Protein AF-A0A401RHU4-F1 (afdb_monomer_lite)

Sequence (133 aa):
PQFTHSVYKQLISQLQTSIQEEVSQISEDGLFERALPKLDQLERESEARTDPAWRPTGSPAVDLRTHLVPYLLQQRDYLRLKLKRAKEENAALAQSVLEGRSRVESLVRVRDEQCQRWQQCTELCRQFQLDEH

Organism: Chiloscyllium punctatum (NCBI:txid137246)

Radius of gyration: 46.66 Å; chains: 1; bounding box: 100×32×134 Å

InterPro domains:
  IPR007128 Nuclear MIS12/MIND complex subunit PMF1/Nnf1 [PF03980] (6-101)
  IPR007128 Nuclear MIS12/MIND complex subunit PMF1/Nnf1 [PTHR15459] (1-127)

Secondary structure (DSSP, 8-state):
-HHHHHHHHHHHHHHHHHHHHHHHHHHHHTTHHHHHHHHHHHHHHHTT--SPPP---S-HHHHHHHHHHHHHHHHHHHHHHHHHHHHHHHHHHHHHHHHHHHHHHHHHHHHHHHHHHHHHHHHHHHHHHHHT-

pLDDT: mean 92.26, std 8.68, range [47.28, 98.69]

Structure (mmCIF, N/CA/C/O backbone):
data_AF-A0A401RHU4-F1
#
_entry.id   AF-A0A401RHU4-F1
#
loop_
_atom_site.group_PDB
_atom_site.id
_atom_site.type_symbol
_atom_site.label_atom_id
_atom_site.label_alt_id
_atom_site.label_comp_id
_atom_site.label_asym_id
_atom_site.label_entity_id
_atom_site.label_seq_id
_atom_site.pdbx_PDB_ins_code
_atom_site.Cartn_x
_atom_site.Cartn_y
_atom_site.Cartn_z
_atom_site.occupancy
_atom_site.B_iso_or_equiv
_atom_site.auth_seq_id
_atom_site.auth_comp_id
_atom_site.auth_asym_id
_atom_site.auth_atom_id
_atom_site.pdbx_PDB_model_num
ATOM 1 N N . PRO A 1 1 ? 43.359 12.876 -59.901 1.00 65.12 1 PRO A N 1
ATOM 2 C CA . PRO A 1 1 ? 43.220 11.910 -58.778 1.00 65.12 1 PRO A CA 1
ATOM 3 C C . PRO A 1 1 ? 43.309 12.502 -57.350 1.00 65.12 1 PRO A C 1
ATOM 5 O O . PRO A 1 1 ? 42.995 11.789 -56.408 1.00 65.12 1 PRO A O 1
ATOM 8 N N . GLN A 1 2 ? 43.700 13.773 -57.156 1.00 75.94 2 GLN A N 1
ATOM 9 C CA . GLN A 1 2 ? 43.710 14.413 -55.823 1.00 75.94 2 GLN A CA 1
ATOM 10 C C . GLN A 1 2 ? 42.333 14.962 -55.410 1.00 75.94 2 GLN A C 1
ATOM 12 O O . GLN A 1 2 ? 41.910 14.777 -54.274 1.00 75.94 2 GLN A O 1
ATOM 17 N N . PHE A 1 3 ? 41.598 15.549 -56.359 1.00 84.19 3 PHE A N 1
ATOM 18 C CA . PHE A 1 3 ? 40.250 16.087 -56.139 1.00 84.19 3 PHE A CA 1
ATOM 19 C C . PHE A 1 3 ? 39.231 15.015 -55.712 1.00 84.19 3 PHE A C 1
ATOM 21 O O . PHE A 1 3 ? 38.460 15.203 -54.780 1.00 84.19 3 PHE A O 1
ATOM 28 N N . THR A 1 4 ? 39.263 13.834 -56.333 1.00 87.69 4 THR A N 1
ATOM 29 C CA . THR A 1 4 ? 38.395 12.708 -55.945 1.00 87.69 4 THR A CA 1
ATOM 30 C C . THR A 1 4 ? 38.678 12.226 -54.523 1.00 87.69 4 THR A C 1
ATOM 32 O O . THR A 1 4 ? 37.765 11.833 -53.804 1.00 87.69 4 THR A O 1
ATOM 35 N N . HIS A 1 5 ? 39.937 12.297 -54.085 1.00 88.88 5 HIS A N 1
ATOM 3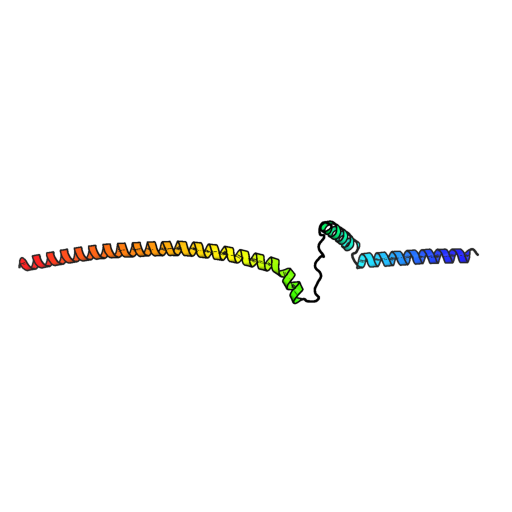6 C CA . HIS A 1 5 ? 40.326 11.921 -52.732 1.00 88.88 5 HIS A CA 1
ATOM 37 C C . HIS A 1 5 ? 39.899 12.965 -51.688 1.00 88.88 5 HIS A C 1
ATOM 39 O O . HIS A 1 5 ? 39.487 12.588 -50.592 1.00 88.88 5 HIS A O 1
ATOM 45 N N . SER A 1 6 ? 39.940 14.263 -52.015 1.00 90.62 6 SER A N 1
ATOM 46 C CA . SER A 1 6 ? 39.424 15.312 -51.124 1.00 90.62 6 SER A CA 1
ATOM 47 C C . SER A 1 6 ? 37.903 15.246 -50.982 1.00 90.62 6 SER A C 1
ATOM 49 O O . SER A 1 6 ? 37.403 15.347 -49.867 1.00 90.62 6 SER A O 1
ATOM 51 N N . VAL A 1 7 ? 37.178 14.989 -52.077 1.00 91.69 7 VAL A N 1
ATOM 52 C CA . VAL A 1 7 ? 35.716 14.802 -52.055 1.00 91.69 7 VAL A CA 1
ATOM 53 C C . VAL A 1 7 ? 35.328 13.583 -51.215 1.00 91.69 7 VAL A C 1
ATOM 55 O O . VAL A 1 7 ? 34.430 13.677 -50.386 1.00 91.69 7 VAL A O 1
ATOM 58 N N . TYR A 1 8 ? 36.035 12.458 -51.362 1.00 94.06 8 TYR A N 1
ATOM 59 C CA . TYR A 1 8 ? 35.801 11.268 -50.538 1.00 94.06 8 TYR A CA 1
ATOM 60 C C . TYR A 1 8 ? 36.028 11.538 -49.045 1.00 94.06 8 TYR A C 1
ATOM 62 O O . TYR A 1 8 ? 35.197 11.172 -48.217 1.00 94.06 8 TYR A O 1
ATOM 70 N N . LYS A 1 9 ? 37.127 12.217 -48.692 1.00 94.38 9 LYS A N 1
ATOM 71 C CA . LYS A 1 9 ? 37.403 12.597 -47.298 1.00 94.38 9 LYS A CA 1
ATOM 72 C C . LYS A 1 9 ? 36.314 13.497 -46.726 1.00 94.38 9 LYS A C 1
ATOM 74 O O . LYS A 1 9 ? 35.883 13.262 -45.604 1.00 94.38 9 LYS A O 1
ATOM 79 N N . GLN A 1 10 ? 35.858 14.476 -47.505 1.00 94.44 10 GLN A N 1
ATOM 80 C CA . GLN A 1 10 ? 34.787 15.380 -47.099 1.00 94.44 10 GLN A CA 1
ATOM 81 C C . GLN A 1 10 ? 33.462 14.637 -46.908 1.00 94.44 10 GLN A C 1
ATOM 83 O O . GLN A 1 10 ? 32.772 14.877 -45.923 1.00 94.44 10 GLN A O 1
ATOM 88 N N . LEU A 1 11 ? 33.123 13.708 -47.805 1.00 95.31 11 LEU A N 1
ATOM 89 C CA . LEU A 1 11 ? 31.930 12.878 -47.664 1.00 95.31 11 LEU A CA 1
ATOM 90 C C . LEU A 1 11 ? 31.976 12.061 -46.369 1.00 95.31 11 LEU A C 1
ATOM 92 O O . LEU A 1 11 ? 31.015 12.076 -45.609 1.00 95.31 11 LEU A O 1
ATOM 96 N N . ILE A 1 12 ? 33.097 11.388 -46.093 1.00 96.69 12 ILE A N 1
ATOM 97 C CA . ILE A 1 12 ? 33.237 10.584 -44.875 1.00 96.69 12 ILE A CA 1
ATOM 98 C C . ILE A 1 12 ? 33.157 11.448 -43.621 1.00 96.69 12 ILE A C 1
ATOM 100 O O . ILE A 1 12 ? 32.419 11.089 -42.709 1.00 96.69 12 ILE A O 1
ATOM 104 N N . SER A 1 13 ? 33.857 12.585 -43.575 1.00 96.00 13 SER A N 1
ATOM 105 C CA . SER A 1 13 ? 33.808 13.450 -42.395 1.00 96.00 13 SER A CA 1
ATOM 106 C C . SER A 1 13 ? 32.401 13.988 -42.151 1.00 96.00 13 SER A C 1
ATOM 108 O O . SER A 1 13 ? 31.933 13.966 -41.024 1.00 96.00 13 SER A O 1
ATOM 110 N N . GLN A 1 14 ? 31.707 14.424 -43.207 1.00 96.00 14 GLN A N 1
ATOM 111 C CA . GLN A 1 14 ? 30.354 14.968 -43.080 1.00 96.00 14 GLN A CA 1
ATOM 112 C C . GLN A 1 14 ? 29.351 13.893 -42.657 1.00 96.00 14 GLN A C 1
ATOM 114 O O . GLN A 1 14 ? 28.540 14.141 -41.775 1.00 96.00 14 GLN A O 1
ATOM 119 N N . LEU A 1 15 ? 29.438 12.681 -43.216 1.00 97.06 15 LEU A N 1
ATOM 120 C CA . LEU A 1 15 ? 28.588 11.565 -42.791 1.00 97.06 15 LEU A CA 1
ATOM 121 C C . LEU A 1 15 ? 28.844 11.177 -41.330 1.00 97.06 15 LEU A C 1
ATOM 123 O O . LEU A 1 15 ? 27.895 10.964 -40.587 1.00 97.06 15 LEU A O 1
ATOM 127 N N . GLN A 1 16 ? 30.108 11.105 -40.905 1.00 96.62 16 GLN A N 1
ATOM 128 C CA . GLN A 1 16 ? 30.456 10.790 -39.517 1.00 96.62 16 GLN A CA 1
ATOM 129 C C . GLN A 1 16 ? 29.928 11.844 -38.544 1.00 96.62 16 GLN A C 1
ATOM 131 O O . GLN A 1 16 ? 29.326 11.484 -37.536 1.00 96.62 16 GLN A O 1
ATOM 136 N N . THR A 1 17 ? 30.116 13.127 -38.863 1.00 97.25 17 THR A N 1
ATOM 137 C CA . THR A 1 17 ? 29.610 14.232 -38.046 1.00 97.25 17 THR A CA 1
ATOM 138 C C . THR A 1 17 ? 28.085 14.228 -37.997 1.00 97.25 17 THR A C 1
ATOM 140 O O . THR A 1 17 ? 27.535 14.241 -36.905 1.00 97.25 17 THR A O 1
ATOM 143 N N . SER A 1 18 ? 27.409 14.088 -39.142 1.00 96.94 18 SER A N 1
ATOM 144 C CA . SER A 1 18 ? 25.941 14.034 -39.213 1.00 96.94 18 SER A CA 1
ATOM 145 C C . SER A 1 18 ? 25.371 12.898 -38.365 1.00 96.94 18 SER A C 1
ATOM 147 O O . SER A 1 18 ? 24.448 13.113 -37.591 1.00 96.94 18 SER A O 1
ATOM 149 N N . ILE A 1 19 ? 25.945 11.693 -38.457 1.00 96.81 19 ILE A N 1
ATOM 150 C CA . ILE A 1 19 ? 25.496 10.546 -37.655 1.00 96.81 19 ILE A CA 1
ATOM 151 C C . ILE A 1 19 ? 25.740 10.800 -36.165 1.00 96.81 19 ILE A C 1
ATOM 153 O O . ILE A 1 19 ? 24.884 10.490 -35.341 1.00 96.81 19 ILE A O 1
ATOM 157 N N . GLN A 1 20 ? 26.899 11.349 -35.796 1.00 96.75 20 GLN A N 1
ATOM 158 C CA . GLN A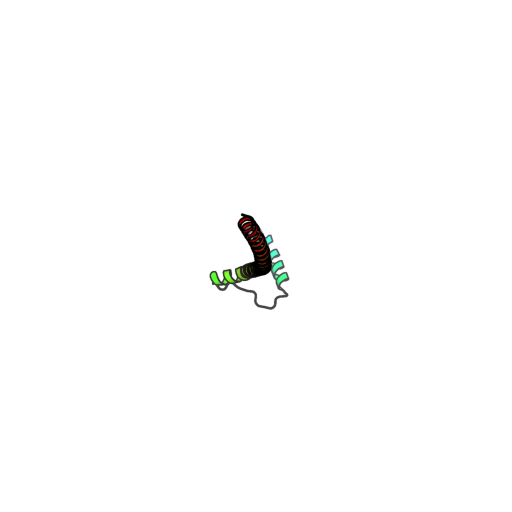 1 20 ? 27.214 11.615 -34.395 1.00 96.75 20 GLN A CA 1
ATOM 159 C C . GLN A 1 20 ? 26.298 12.694 -33.803 1.00 96.75 20 GLN A C 1
ATOM 161 O O . GLN A 1 20 ? 25.857 12.553 -32.663 1.00 96.75 20 GLN A O 1
ATOM 166 N N . GLU A 1 21 ? 25.986 13.735 -34.572 1.00 96.31 21 GLU A N 1
ATOM 167 C CA . GLU A 1 21 ? 25.048 14.790 -34.189 1.00 96.31 21 GLU A CA 1
ATOM 168 C C . GLU A 1 21 ? 23.630 14.234 -34.034 1.00 96.31 21 GLU A C 1
ATOM 170 O O . GLU A 1 21 ? 23.017 14.445 -32.991 1.00 96.31 21 GLU A O 1
ATOM 175 N N . GLU A 1 22 ? 23.146 13.438 -34.994 1.00 96.06 22 GLU A N 1
ATOM 176 C CA . GLU A 1 22 ? 21.830 12.790 -34.908 1.00 96.06 22 GLU A CA 1
ATOM 177 C C . GLU A 1 22 ? 21.721 11.859 -33.693 1.00 96.06 22 GLU A C 1
ATOM 179 O O . GLU A 1 22 ? 20.737 11.905 -32.956 1.00 96.06 22 GLU A O 1
ATOM 184 N N . VAL A 1 23 ? 22.739 11.031 -33.437 1.00 94.44 23 VAL A N 1
ATOM 185 C CA . VAL A 1 23 ? 22.754 10.133 -32.271 1.00 94.44 23 VAL A CA 1
ATOM 186 C C . VAL A 1 23 ? 22.783 10.926 -30.966 1.00 94.44 23 VAL A C 1
ATOM 188 O O . VAL A 1 23 ? 22.072 10.570 -30.025 1.00 94.44 23 VAL A O 1
ATOM 191 N N . SER A 1 24 ? 23.570 12.002 -30.906 1.00 93.25 24 SER A N 1
ATOM 192 C CA . SER A 1 24 ? 23.630 12.873 -29.726 1.00 93.25 24 SER A CA 1
ATOM 193 C C . SER A 1 24 ? 22.278 13.536 -29.476 1.00 93.25 24 SER A C 1
ATOM 195 O O . SER A 1 24 ? 21.778 13.501 -28.356 1.00 93.25 24 SER A O 1
ATOM 197 N N . GLN A 1 25 ? 21.630 14.032 -30.531 1.00 94.50 25 GLN A N 1
ATOM 198 C CA . GLN A 1 25 ? 20.307 14.636 -30.446 1.00 94.50 25 GLN A CA 1
ATOM 199 C C . GLN A 1 25 ? 19.249 13.635 -29.959 1.00 94.50 25 GLN A C 1
ATOM 201 O O . GLN A 1 25 ? 18.502 13.933 -29.033 1.00 94.50 25 GLN A O 1
ATOM 206 N N . ILE A 1 26 ? 19.219 12.419 -30.516 1.00 94.69 26 ILE A N 1
ATOM 207 C CA . ILE A 1 26 ? 18.301 11.360 -30.067 1.00 94.69 26 ILE A CA 1
ATOM 208 C C . ILE A 1 26 ? 18.574 10.979 -28.602 1.00 94.69 26 ILE A C 1
ATOM 210 O O . ILE A 1 26 ? 17.630 10.730 -27.849 1.00 94.69 26 ILE A O 1
ATOM 214 N N . SER A 1 27 ? 19.846 10.939 -28.186 1.00 92.94 27 SER A N 1
ATOM 215 C CA . SER A 1 27 ? 20.228 10.664 -26.793 1.00 92.94 27 SER A CA 1
ATOM 216 C C . SER A 1 27 ? 19.697 11.728 -25.833 1.00 92.94 27 SER A C 1
ATOM 218 O O . SER A 1 27 ? 19.140 11.398 -24.779 1.00 92.94 27 SER A O 1
ATOM 220 N N . GLU A 1 28 ? 19.827 13.000 -26.209 1.00 93.12 28 GLU A N 1
ATOM 221 C CA . GLU A 1 28 ? 19.360 14.139 -25.422 1.00 93.12 28 GLU A CA 1
ATOM 222 C C . GLU A 1 28 ? 17.828 14.197 -25.353 1.00 93.12 28 GLU A C 1
ATOM 224 O O . GLU A 1 28 ? 17.275 14.247 -24.250 1.00 93.12 28 GLU A O 1
ATOM 229 N N . ASP A 1 29 ? 17.141 14.099 -26.496 1.00 90.75 29 ASP A N 1
ATOM 230 C CA . ASP A 1 29 ? 15.673 14.106 -26.591 1.00 90.75 29 ASP A CA 1
ATOM 231 C C . ASP A 1 29 ? 15.052 12.925 -25.829 1.00 90.75 29 ASP A C 1
ATOM 233 O O . ASP A 1 29 ? 14.048 13.064 -25.124 1.00 90.75 29 ASP A O 1
ATOM 237 N N . GLY A 1 30 ? 15.677 11.749 -25.938 1.00 88.25 30 GLY A N 1
ATOM 238 C CA . GLY A 1 30 ? 15.285 10.531 -25.234 1.00 88.25 30 GLY A CA 1
ATOM 239 C C . GLY A 1 30 ? 15.689 10.501 -23.758 1.00 88.25 30 GLY A C 1
ATOM 240 O O . GLY A 1 30 ? 15.301 9.574 -23.041 1.00 88.25 30 GLY A O 1
ATOM 241 N N . LEU A 1 31 ? 16.457 11.492 -23.284 1.00 90.50 31 LEU A N 1
ATOM 242 C CA . LEU A 1 31 ? 17.028 11.551 -21.934 1.00 90.50 31 LEU A CA 1
ATOM 243 C C . LEU A 1 31 ? 17.790 10.264 -21.555 1.00 90.50 31 LEU A C 1
ATOM 245 O O . LEU A 1 31 ? 17.767 9.832 -20.392 1.00 90.50 31 LEU A O 1
ATOM 249 N N . PHE A 1 32 ? 18.460 9.631 -22.521 1.00 94.00 32 PHE A N 1
ATOM 250 C CA . PHE A 1 32 ? 19.091 8.319 -22.344 1.00 94.00 32 PHE A CA 1
ATOM 251 C C . PHE A 1 32 ? 20.233 8.341 -21.334 1.00 94.00 32 PHE A C 1
ATOM 253 O O . PHE A 1 32 ? 20.349 7.405 -20.542 1.00 94.00 32 PHE A O 1
ATOM 260 N N . GLU A 1 33 ? 20.950 9.460 -21.239 1.00 89.81 33 GLU A N 1
ATOM 261 C CA . GLU A 1 33 ? 21.957 9.716 -20.200 1.00 89.81 33 GLU A CA 1
ATOM 262 C C . GLU A 1 33 ? 21.413 9.544 -18.770 1.00 89.81 33 GLU A C 1
ATOM 264 O O . GLU A 1 33 ? 22.164 9.307 -17.828 1.00 89.81 33 GLU A O 1
ATOM 269 N N . ARG A 1 34 ? 20.091 9.654 -18.571 1.00 90.38 34 ARG A N 1
ATOM 270 C CA . ARG A 1 34 ? 19.434 9.415 -17.276 1.00 90.38 34 ARG A CA 1
ATOM 271 C C . ARG A 1 34 ? 18.700 8.084 -17.217 1.00 90.38 34 ARG A C 1
ATOM 273 O O . ARG A 1 34 ? 18.599 7.508 -16.136 1.00 90.38 34 ARG A O 1
ATOM 280 N N . ALA A 1 35 ? 18.120 7.639 -18.329 1.00 94.81 35 ALA A N 1
ATOM 281 C CA . ALA A 1 35 ? 17.324 6.420 -18.374 1.00 94.81 35 ALA A CA 1
ATOM 282 C C . ALA A 1 35 ? 18.197 5.157 -18.325 1.00 94.81 35 ALA A C 1
ATOM 284 O O . ALA A 1 35 ? 17.885 4.250 -17.554 1.00 94.81 35 ALA A O 1
ATOM 285 N N . LEU A 1 36 ? 19.301 5.119 -19.079 1.00 95.44 36 LEU A N 1
ATOM 286 C CA . LEU A 1 36 ? 20.175 3.945 -19.166 1.00 95.44 36 LEU A CA 1
ATOM 287 C C . LEU A 1 36 ? 20.886 3.646 -17.837 1.00 95.44 36 LEU A C 1
ATOM 289 O O . LEU A 1 36 ? 20.759 2.519 -17.367 1.00 95.44 36 LEU A O 1
ATOM 293 N N . PRO A 1 37 ? 21.485 4.622 -17.120 1.00 95.81 37 PRO A N 1
ATOM 294 C CA . PRO A 1 37 ? 22.105 4.321 -15.827 1.00 95.81 37 PRO A CA 1
ATOM 295 C C . PRO A 1 37 ? 21.103 3.848 -14.766 1.00 95.81 37 PRO A C 1
ATOM 297 O O . PRO A 1 37 ? 21.438 3.043 -13.899 1.00 95.81 37 PRO A O 1
ATOM 300 N N . LYS A 1 38 ? 19.854 4.333 -14.824 1.00 95.75 38 LYS A N 1
ATOM 301 C CA . LYS A 1 38 ? 18.778 3.840 -13.952 1.00 95.75 38 LYS A CA 1
ATOM 302 C C . LYS A 1 38 ? 18.388 2.407 -14.298 1.00 95.75 38 LYS A C 1
ATOM 304 O O . LYS A 1 38 ? 18.095 1.636 -13.391 1.00 95.75 38 LYS A O 1
ATOM 309 N N . LEU A 1 39 ? 18.364 2.057 -15.583 1.00 95.06 39 LEU A N 1
ATOM 310 C CA . LEU A 1 39 ? 18.096 0.692 -16.023 1.00 95.06 39 LEU A CA 1
ATOM 311 C C . LEU A 1 39 ? 19.201 -0.261 -15.550 1.00 95.06 39 LEU A C 1
ATOM 313 O O . LEU A 1 39 ? 18.876 -1.291 -14.966 1.00 95.06 39 LEU A O 1
ATOM 317 N N . ASP A 1 40 ? 20.470 0.131 -15.689 1.00 95.81 40 ASP A N 1
ATOM 318 C CA . ASP A 1 40 ? 21.619 -0.640 -15.188 1.00 95.81 40 ASP A CA 1
ATOM 319 C C . ASP A 1 40 ? 21.542 -0.852 -13.668 1.00 95.81 40 ASP A C 1
ATOM 321 O O . ASP A 1 40 ? 21.854 -1.925 -13.152 1.00 95.81 40 ASP A O 1
ATOM 325 N N . GLN A 1 41 ? 21.111 0.170 -12.920 1.00 96.12 41 GLN A N 1
ATOM 326 C CA . GLN A 1 41 ? 20.889 0.047 -11.480 1.00 96.12 41 GLN A CA 1
ATOM 327 C C . GLN A 1 41 ? 19.788 -0.980 -11.168 1.00 96.12 41 GLN A C 1
ATOM 329 O O . GLN A 1 41 ? 19.981 -1.839 -10.308 1.00 96.12 41 GLN A O 1
ATOM 334 N N . LEU A 1 42 ? 18.649 -0.902 -11.861 1.00 93.19 42 LEU A N 1
ATOM 335 C CA . LEU A 1 42 ? 17.525 -1.819 -11.657 1.00 93.19 42 LEU A CA 1
ATOM 336 C C . LEU A 1 42 ? 17.888 -3.266 -12.011 1.00 93.19 42 LEU A C 1
ATOM 338 O O . LEU A 1 42 ? 17.44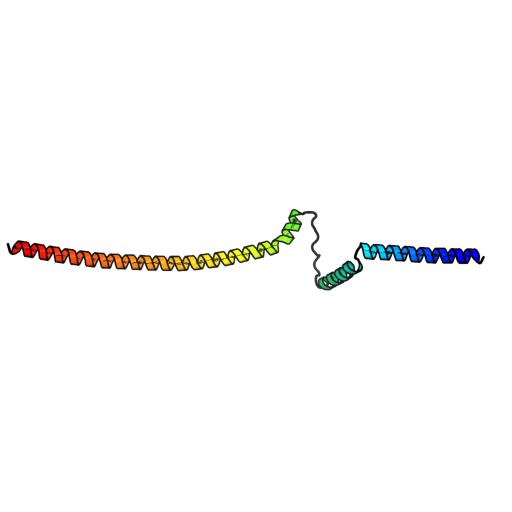9 -4.184 -11.318 1.00 93.19 42 LEU A O 1
ATOM 342 N N . GLU A 1 43 ? 18.690 -3.474 -13.057 1.00 92.31 43 GLU A N 1
ATOM 343 C CA . GLU A 1 43 ? 19.199 -4.795 -13.427 1.00 92.31 43 GLU A CA 1
ATOM 344 C C . GLU A 1 43 ? 20.022 -5.391 -12.280 1.00 92.31 43 GLU A C 1
ATOM 346 O O . GLU A 1 43 ? 19.672 -6.466 -11.785 1.00 92.31 43 GLU A O 1
ATOM 351 N N . ARG A 1 44 ? 21.013 -4.645 -11.772 1.00 93.44 44 ARG A N 1
ATOM 352 C CA . ARG A 1 44 ? 21.858 -5.062 -10.638 1.00 93.44 44 ARG A CA 1
ATOM 353 C C . ARG A 1 44 ? 21.048 -5.376 -9.381 1.00 93.44 44 ARG A C 1
ATOM 355 O O . ARG A 1 44 ? 21.289 -6.380 -8.718 1.00 93.44 44 ARG A O 1
ATOM 362 N N . GLU A 1 45 ? 20.057 -4.547 -9.053 1.00 92.19 45 GLU A N 1
ATOM 363 C CA . GLU A 1 45 ? 19.156 -4.777 -7.910 1.00 92.19 45 GLU A CA 1
ATOM 364 C C . GLU A 1 45 ? 18.293 -6.042 -8.073 1.00 92.19 45 GLU A C 1
ATOM 366 O O . GLU A 1 45 ? 17.811 -6.612 -7.088 1.00 92.19 45 GLU A O 1
ATOM 371 N N . SER A 1 46 ? 18.080 -6.485 -9.313 1.00 87.94 46 SER A N 1
ATOM 372 C CA . SER A 1 46 ? 17.246 -7.637 -9.648 1.00 87.94 46 SER A CA 1
ATOM 373 C C . SER A 1 46 ? 18.014 -8.948 -9.832 1.00 87.94 46 SER A C 1
ATOM 375 O O . SER A 1 46 ? 17.365 -9.989 -9.863 1.00 87.94 46 SER A O 1
ATOM 377 N N . GLU A 1 47 ? 19.353 -8.932 -9.871 1.00 88.56 47 GLU A N 1
ATOM 378 C CA . GLU A 1 47 ? 20.201 -10.115 -10.125 1.00 88.56 47 GLU A CA 1
ATOM 379 C C . GLU A 1 47 ? 19.896 -11.304 -9.198 1.00 88.56 47 GLU A C 1
ATOM 381 O O . GLU A 1 47 ? 19.964 -12.461 -9.607 1.00 88.56 47 GLU A O 1
ATOM 386 N N . ALA A 1 48 ? 19.512 -11.036 -7.946 1.00 88.06 48 ALA A N 1
ATOM 387 C CA . ALA A 1 48 ? 19.181 -12.073 -6.970 1.00 88.06 48 ALA A CA 1
ATOM 388 C C . ALA A 1 48 ? 17.814 -12.751 -7.206 1.00 88.06 48 ALA A C 1
ATOM 390 O O . ALA A 1 48 ? 17.495 -13.739 -6.542 1.00 88.06 48 ALA A O 1
ATOM 391 N N . ARG A 1 49 ? 16.972 -12.218 -8.100 1.00 86.88 49 ARG A N 1
ATOM 392 C CA . ARG A 1 49 ? 15.622 -12.731 -8.370 1.00 86.88 49 ARG A CA 1
ATOM 393 C C . ARG A 1 49 ? 15.675 -13.713 -9.539 1.00 86.88 49 ARG A C 1
ATOM 395 O O . ARG A 1 49 ? 15.862 -13.314 -10.681 1.00 86.88 49 ARG A O 1
ATOM 402 N N . THR A 1 50 ? 15.468 -14.994 -9.256 1.00 84.31 50 THR A N 1
ATOM 403 C CA . THR A 1 50 ? 15.431 -16.060 -10.273 1.00 84.31 50 THR A CA 1
ATOM 404 C C . THR A 1 50 ? 14.041 -16.283 -10.867 1.00 84.31 50 THR A C 1
ATOM 406 O O . THR A 1 50 ? 13.916 -16.869 -11.942 1.00 84.31 50 THR A O 1
ATOM 409 N N . ASP A 1 51 ? 12.995 -15.811 -10.188 1.00 86.94 51 ASP A N 1
ATOM 410 C CA . ASP A 1 51 ? 11.617 -15.947 -10.647 1.00 86.94 51 ASP A CA 1
ATOM 411 C C . ASP A 1 51 ? 11.295 -14.975 -11.792 1.00 86.94 51 ASP A C 1
ATOM 413 O O . ASP A 1 51 ? 11.780 -13.837 -11.808 1.00 86.94 51 ASP A O 1
ATOM 417 N N . PRO A 1 52 ? 10.425 -15.374 -12.739 1.00 84.94 52 PRO A N 1
ATOM 418 C CA . PRO A 1 52 ? 9.994 -14.491 -13.810 1.00 84.94 52 PRO A CA 1
ATOM 419 C C . PRO A 1 52 ? 9.318 -13.244 -13.231 1.00 84.94 52 PRO A C 1
ATOM 421 O O . PRO A 1 52 ? 8.319 -13.318 -12.512 1.00 84.94 52 PRO A O 1
ATOM 424 N N . ALA A 1 53 ? 9.861 -12.075 -13.570 1.00 85.62 53 ALA A N 1
ATOM 425 C CA . ALA A 1 53 ? 9.293 -10.805 -13.149 1.00 85.62 53 ALA A CA 1
ATOM 426 C C . ALA A 1 53 ? 7.879 -10.612 -13.724 1.00 85.62 53 ALA A C 1
ATOM 428 O O . ALA A 1 53 ? 7.596 -10.978 -14.867 1.00 85.62 53 ALA A O 1
ATOM 429 N N . TRP A 1 54 ? 7.005 -9.978 -12.938 1.00 85.75 54 TRP A N 1
ATOM 430 C CA . TRP A 1 54 ? 5.643 -9.653 -13.358 1.00 85.75 54 TRP A CA 1
ATOM 431 C C . TRP A 1 54 ? 5.636 -8.862 -14.675 1.00 85.75 54 TRP A C 1
ATOM 433 O O . TRP A 1 54 ? 6.519 -8.039 -14.946 1.00 85.75 54 TRP A O 1
ATOM 443 N N . ARG A 1 55 ? 4.629 -9.127 -15.507 1.00 87.69 55 ARG A N 1
ATOM 444 C CA . ARG A 1 55 ? 4.356 -8.407 -16.750 1.00 87.69 55 ARG A CA 1
ATOM 445 C C . ARG A 1 55 ? 2.879 -8.008 -16.764 1.00 87.69 55 ARG A C 1
ATOM 447 O O . ARG A 1 55 ? 2.061 -8.801 -16.290 1.00 87.69 55 ARG A O 1
ATOM 454 N N . PRO A 1 56 ? 2.534 -6.829 -17.309 1.00 88.25 56 PRO A N 1
ATOM 455 C CA . PRO A 1 56 ? 1.144 -6.441 -17.499 1.00 88.25 56 PRO A CA 1
ATOM 456 C C . PRO A 1 56 ? 0.395 -7.514 -18.280 1.00 88.25 56 PRO A C 1
ATOM 458 O O . PRO A 1 56 ? 0.873 -8.004 -19.304 1.00 88.25 56 PRO A O 1
ATOM 461 N N . THR A 1 57 ? -0.784 -7.877 -17.795 1.00 89.06 57 THR A N 1
ATOM 462 C CA . THR A 1 57 ? -1.602 -8.938 -18.395 1.00 89.06 57 THR A CA 1
ATOM 463 C C . THR A 1 57 ? -2.354 -8.466 -19.643 1.00 89.06 57 THR A C 1
ATOM 465 O O . THR A 1 57 ? -2.988 -9.269 -20.322 1.00 89.06 57 THR A O 1
ATOM 468 N N . GLY A 1 58 ? -2.334 -7.157 -19.924 1.00 91.44 58 GLY A N 1
ATOM 469 C CA . GLY A 1 58 ? 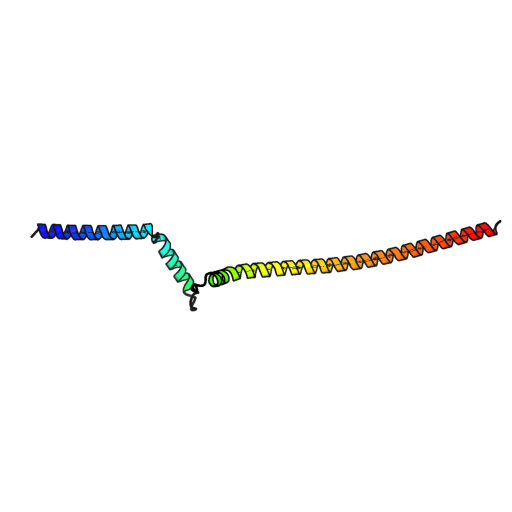-3.215 -6.498 -20.899 1.00 91.44 58 GLY A CA 1
ATOM 470 C C . GLY A 1 58 ? -4.610 -6.193 -20.334 1.00 91.44 58 GLY A C 1
ATOM 471 O O . GLY A 1 58 ? -5.431 -5.570 -20.998 1.00 91.44 58 GLY A O 1
ATOM 472 N N . SER A 1 59 ? -4.861 -6.655 -19.107 1.00 92.81 59 SER A N 1
ATOM 473 C CA . SER A 1 59 ? -5.939 -6.366 -18.166 1.00 92.81 59 SER A CA 1
ATOM 474 C C . SER A 1 59 ? -5.784 -5.124 -17.281 1.00 92.81 59 SER A C 1
ATOM 476 O O . SER A 1 59 ? -5.331 -5.338 -16.155 1.00 92.81 59 SER A O 1
ATOM 478 N N . PRO A 1 60 ? -6.202 -3.880 -17.616 1.00 91.81 60 PRO A N 1
ATOM 479 C CA . PRO A 1 60 ? -5.993 -2.745 -16.706 1.00 91.81 60 PRO A CA 1
ATOM 480 C C . PRO A 1 60 ? -6.581 -2.972 -15.306 1.00 91.81 60 PRO A C 1
ATOM 482 O O . PRO A 1 60 ? -5.973 -2.607 -14.304 1.00 91.81 60 PRO A O 1
ATOM 485 N N . ALA A 1 61 ? -7.742 -3.630 -15.219 1.00 91.88 61 ALA A N 1
ATOM 486 C CA . ALA A 1 61 ? -8.387 -3.939 -13.945 1.00 91.88 61 ALA A CA 1
ATOM 487 C C . ALA A 1 61 ? -7.586 -4.949 -13.100 1.00 91.88 61 ALA A C 1
ATOM 489 O O . ALA A 1 61 ? -7.511 -4.820 -11.877 1.00 91.88 61 ALA A O 1
ATOM 490 N N . VAL A 1 62 ? -6.982 -5.953 -13.741 1.00 90.75 62 VAL A N 1
ATOM 491 C CA . VAL A 1 62 ? -6.182 -6.995 -13.075 1.00 90.75 62 VAL A CA 1
ATOM 492 C C . VAL A 1 62 ? -4.828 -6.440 -12.638 1.00 90.75 62 VAL A C 1
ATOM 494 O O . VAL A 1 62 ? -4.390 -6.668 -11.505 1.00 90.75 62 VAL A O 1
ATOM 497 N N . ASP A 1 63 ? -4.198 -5.659 -13.509 1.00 92.06 63 ASP A N 1
ATOM 498 C CA . ASP A 1 63 ? -2.894 -5.051 -13.268 1.00 92.06 63 ASP A CA 1
ATOM 499 C C . ASP A 1 63 ? -2.988 -4.020 -12.131 1.00 92.06 63 ASP A C 1
ATOM 501 O O . ASP A 1 63 ? -2.205 -4.057 -11.177 1.00 92.06 63 ASP A O 1
ATOM 505 N N . LEU A 1 64 ? -4.032 -3.182 -12.148 1.00 91.19 64 LEU A N 1
ATOM 506 C CA . LEU A 1 64 ? -4.307 -2.227 -11.076 1.00 91.19 64 LEU A CA 1
ATOM 507 C C . LEU A 1 64 ? -4.589 -2.932 -9.748 1.00 91.19 64 LEU A C 1
ATOM 509 O O . LEU A 1 64 ? -4.074 -2.520 -8.709 1.00 91.19 64 LEU A O 1
ATOM 513 N N . ARG A 1 65 ? -5.376 -4.016 -9.758 1.00 90.06 65 ARG A N 1
ATOM 514 C CA . ARG A 1 65 ? -5.648 -4.787 -8.540 1.00 90.06 65 ARG A CA 1
ATOM 515 C C . ARG A 1 65 ? -4.351 -5.284 -7.911 1.00 90.06 65 ARG A C 1
ATOM 517 O O . ARG A 1 65 ? -4.179 -5.121 -6.708 1.00 90.06 65 ARG A O 1
ATOM 524 N N . THR A 1 66 ? -3.448 -5.853 -8.705 1.00 88.25 66 THR A N 1
ATOM 525 C CA . THR A 1 66 ? -2.152 -6.361 -8.224 1.00 88.25 66 THR A CA 1
ATOM 526 C C . THR A 1 66 ? -1.343 -5.261 -7.538 1.00 88.25 66 THR A C 1
ATOM 528 O O . THR A 1 66 ? -0.810 -5.476 -6.451 1.00 88.25 66 THR A O 1
ATOM 531 N N . HIS A 1 67 ? -1.328 -4.061 -8.119 1.00 89.25 67 HIS A N 1
ATOM 532 C CA . HIS A 1 67 ? -0.651 -2.905 -7.539 1.00 89.25 67 HIS A CA 1
ATOM 533 C C . HIS A 1 67 ? -1.313 -2.391 -6.245 1.00 89.25 67 HIS A C 1
ATOM 535 O O . HIS A 1 67 ? -0.620 -2.006 -5.304 1.00 89.25 67 HIS A O 1
ATOM 541 N N . LEU A 1 68 ? -2.648 -2.407 -6.162 1.00 94.38 68 LEU A N 1
ATOM 542 C CA . LEU A 1 68 ? -3.397 -1.866 -5.019 1.00 94.38 68 LEU A CA 1
ATOM 543 C C . LEU A 1 68 ? -3.462 -2.803 -3.803 1.00 94.38 68 LEU A C 1
ATOM 545 O O . LEU A 1 68 ? -3.630 -2.332 -2.676 1.00 94.38 68 LEU A O 1
ATOM 549 N N . VAL A 1 69 ? -3.335 -4.118 -4.004 1.00 94.75 69 VAL A N 1
ATOM 550 C CA . VAL A 1 69 ? -3.404 -5.134 -2.938 1.00 94.75 69 VAL A CA 1
ATOM 551 C C . VAL A 1 69 ? -2.569 -4.795 -1.689 1.00 94.75 69 VAL A C 1
ATOM 553 O O . VAL A 1 69 ? -3.155 -4.839 -0.605 1.00 94.75 69 VAL A O 1
ATOM 556 N N . PRO A 1 70 ? -1.269 -4.438 -1.761 1.00 94.38 70 PRO A N 1
ATOM 557 C CA . PRO A 1 70 ? -0.480 -4.147 -0.559 1.00 94.38 70 PRO A CA 1
ATOM 558 C C . PRO A 1 70 ? -1.064 -3.002 0.284 1.00 94.38 70 PRO A C 1
ATOM 560 O O . PRO A 1 70 ? -1.162 -3.127 1.505 1.00 94.38 70 PRO A O 1
ATOM 563 N N . TYR A 1 71 ? -1.538 -1.931 -0.354 1.00 95.81 71 TYR A N 1
ATOM 564 C CA . TYR A 1 71 ? -2.143 -0.788 0.337 1.00 95.81 71 TYR A CA 1
ATOM 565 C C . TYR A 1 71 ? -3.471 -1.157 1.004 1.00 95.81 71 TYR A C 1
ATOM 567 O O . TYR A 1 71 ? -3.718 -0.814 2.162 1.00 95.81 71 TYR A O 1
ATOM 575 N N . LEU A 1 72 ? -4.317 -1.911 0.295 1.00 96.81 72 LEU A N 1
ATOM 576 C CA . LEU A 1 72 ? -5.604 -2.364 0.825 1.00 96.81 72 LEU A CA 1
ATOM 577 C C . LEU A 1 72 ? -5.426 -3.334 2.000 1.00 96.81 72 LEU A C 1
ATOM 579 O O . LEU A 1 72 ? -6.191 -3.283 2.966 1.00 96.81 72 LEU A O 1
ATOM 583 N N . LEU A 1 73 ? -4.404 -4.194 1.954 1.00 97.62 73 LEU A N 1
ATOM 584 C CA . LEU A 1 73 ? -4.056 -5.080 3.066 1.00 97.62 73 LEU A CA 1
ATOM 585 C C . LEU A 1 73 ? -3.588 -4.285 4.289 1.00 97.62 73 LEU A C 1
ATOM 587 O O . LEU A 1 73 ? -4.099 -4.518 5.386 1.00 97.62 73 LEU A O 1
ATOM 591 N N . GLN A 1 74 ? -2.710 -3.297 4.100 1.00 97.38 74 GLN A N 1
ATOM 592 C CA . GLN A 1 74 ? -2.261 -2.417 5.180 1.00 97.38 74 GLN A CA 1
ATOM 593 C C . GLN A 1 74 ? -3.439 -1.674 5.832 1.00 97.38 74 GLN A C 1
ATOM 595 O O . GLN A 1 74 ? -3.555 -1.633 7.060 1.0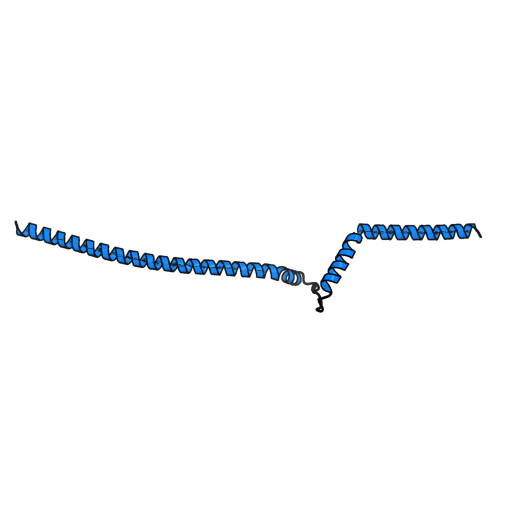0 97.38 74 GLN A O 1
ATOM 600 N N . GLN A 1 75 ? -4.355 -1.132 5.024 1.00 97.94 75 GLN A N 1
ATOM 601 C CA . GLN A 1 75 ? -5.545 -0.444 5.525 1.00 97.94 75 GLN A CA 1
ATOM 602 C C . GLN A 1 75 ? -6.468 -1.392 6.301 1.00 97.94 75 GLN A C 1
ATOM 604 O O . GLN A 1 75 ? -6.954 -1.048 7.381 1.00 97.94 75 GLN A O 1
ATOM 609 N N . ARG A 1 76 ? -6.695 -2.601 5.782 1.00 98.25 76 ARG A N 1
ATOM 610 C CA . ARG A 1 76 ? -7.503 -3.626 6.452 1.00 98.25 76 ARG A CA 1
ATOM 611 C C . ARG A 1 76 ? -6.934 -3.971 7.826 1.00 98.25 76 ARG A C 1
ATOM 613 O O . ARG A 1 76 ? -7.690 -4.055 8.795 1.00 98.25 76 ARG A O 1
ATOM 620 N N . ASP A 1 77 ? -5.627 -4.177 7.919 1.00 98.38 77 ASP A N 1
ATOM 621 C CA . ASP A 1 77 ? -4.985 -4.596 9.164 1.00 98.38 77 ASP A CA 1
ATOM 622 C C . ASP A 1 77 ? -4.991 -3.464 10.205 1.00 98.38 77 ASP A C 1
ATOM 624 O O . ASP A 1 77 ? -5.296 -3.699 11.377 1.00 98.38 77 ASP A O 1
ATOM 628 N N . TYR A 1 78 ? -4.815 -2.216 9.765 1.00 98.38 78 TYR A N 1
ATOM 629 C CA . TYR A 1 78 ? -5.008 -1.033 10.606 1.00 98.38 78 TYR A CA 1
ATOM 630 C C . TYR A 1 78 ? -6.433 -0.928 11.174 1.00 98.38 78 TYR A C 1
ATOM 632 O O . TYR A 1 78 ? -6.621 -0.711 12.375 1.00 98.38 78 TYR A O 1
ATOM 640 N N . LEU A 1 79 ? -7.452 -1.110 10.330 1.00 98.62 79 LEU A N 1
ATOM 641 C CA . LEU A 1 79 ? -8.852 -1.055 10.758 1.00 98.62 79 LEU A CA 1
ATOM 642 C C . LEU A 1 79 ? -9.192 -2.179 11.739 1.00 98.62 79 LEU A C 1
ATOM 644 O O . LEU A 1 79 ? -9.895 -1.943 12.720 1.00 98.62 79 LEU A O 1
ATOM 648 N N . ARG A 1 80 ? -8.657 -3.386 11.525 1.00 98.62 80 ARG A N 1
ATOM 649 C CA . ARG A 1 80 ? -8.814 -4.505 12.465 1.00 98.62 80 ARG A CA 1
ATOM 650 C C . ARG A 1 80 ? -8.224 -4.187 13.832 1.00 98.62 80 ARG A C 1
ATOM 652 O O . ARG A 1 80 ? -8.867 -4.472 14.840 1.00 98.62 80 ARG A O 1
ATOM 659 N N . LEU A 1 81 ? -7.043 -3.570 13.874 1.00 98.56 81 LEU A N 1
ATOM 660 C CA . LEU A 1 81 ? -6.422 -3.158 15.130 1.00 98.56 81 LEU A CA 1
ATOM 661 C C . LEU A 1 81 ? -7.283 -2.126 15.868 1.00 98.56 81 LEU A C 1
ATOM 663 O O . LEU A 1 81 ? -7.535 -2.279 17.063 1.00 98.56 81 LEU A O 1
ATOM 667 N N . LYS A 1 82 ? -7.778 -1.106 15.156 1.00 98.56 82 LYS A N 1
ATOM 668 C CA . LYS A 1 82 ? -8.689 -0.107 15.732 1.00 98.56 82 LYS A CA 1
ATOM 669 C C . LYS A 1 82 ? -9.972 -0.731 16.265 1.00 98.56 82 LYS A C 1
ATOM 671 O O . LYS A 1 82 ? -10.384 -0.424 17.378 1.00 98.56 82 LYS A O 1
ATOM 676 N N . LEU A 1 83 ? -10.578 -1.628 15.490 1.00 98.69 83 LEU A N 1
ATOM 677 C CA . LEU A 1 83 ? -11.797 -2.320 15.891 1.00 98.69 83 LEU A CA 1
ATOM 678 C C . LEU A 1 83 ? -11.576 -3.166 17.148 1.00 98.69 83 LEU A C 1
ATOM 680 O O . LEU A 1 83 ? -12.436 -3.187 18.023 1.00 98.69 83 LEU A O 1
ATOM 684 N N . LYS A 1 84 ? -10.432 -3.852 17.247 1.00 98.56 84 LYS A N 1
ATOM 685 C CA . LYS A 1 84 ? -10.077 -4.642 18.429 1.00 98.56 84 LYS A CA 1
ATOM 686 C C . LYS A 1 84 ? -9.992 -3.760 19.679 1.00 98.56 84 LYS A C 1
ATOM 688 O O . LYS A 1 84 ? -10.668 -4.065 20.654 1.00 98.56 84 LYS A O 1
ATOM 693 N N . ARG A 1 85 ? -9.261 -2.642 19.613 1.00 98.50 85 ARG A N 1
ATOM 694 C CA . ARG A 1 85 ? -9.146 -1.692 20.736 1.00 98.50 85 ARG A CA 1
ATOM 695 C C . ARG A 1 85 ? -10.502 -1.148 21.172 1.00 98.50 85 ARG A C 1
ATOM 697 O O . ARG A 1 85 ? -10.842 -1.223 22.343 1.00 98.50 85 ARG A O 1
ATOM 704 N N . ALA A 1 86 ? -11.317 -0.700 20.217 1.00 98.44 86 ALA A N 1
ATOM 705 C CA . ALA A 1 86 ? -12.648 -0.178 20.518 1.00 98.44 86 ALA A CA 1
ATOM 706 C C . ALA A 1 86 ? -13.553 -1.229 21.188 1.00 98.44 86 ALA A C 1
ATOM 708 O O . ALA A 1 86 ? -14.345 -0.898 22.066 1.00 98.44 86 ALA A O 1
ATOM 709 N N . LYS A 1 87 ? -13.442 -2.507 20.797 1.00 98.50 87 LYS A N 1
ATOM 710 C CA . LYS A 1 87 ? -14.182 -3.603 21.441 1.00 98.50 87 LYS A CA 1
ATOM 711 C C . LYS A 1 87 ? -13.710 -3.862 22.870 1.00 98.50 87 LYS A C 1
ATOM 713 O O . LYS A 1 87 ? -14.552 -4.075 23.735 1.00 98.50 87 LYS A O 1
ATOM 718 N N . GLU A 1 88 ? -12.402 -3.851 23.107 1.00 98.38 88 GLU A N 1
ATOM 719 C CA . GLU A 1 88 ? -11.814 -4.037 24.441 1.00 98.38 88 GLU A CA 1
ATOM 720 C C . GLU A 1 88 ? -12.218 -2.898 25.387 1.00 98.38 88 GLU A C 1
ATOM 722 O O . GLU A 1 88 ? -12.703 -3.153 26.487 1.00 98.38 88 GLU A O 1
ATOM 727 N N . GLU A 1 89 ? -12.118 -1.650 24.926 1.00 98.31 89 GLU A N 1
ATOM 728 C CA . GLU A 1 89 ? -12.551 -0.467 25.677 1.00 98.31 89 GLU A CA 1
ATOM 729 C C . GLU A 1 89 ? -14.051 -0.512 25.989 1.00 98.31 89 GLU A C 1
ATOM 731 O O . GLU A 1 89 ? -14.456 -0.293 27.129 1.00 98.31 89 GLU A O 1
ATOM 736 N N . ASN A 1 90 ? -14.888 -0.855 25.006 1.00 98.44 90 ASN A N 1
ATOM 737 C CA . ASN A 1 90 ? -16.330 -0.960 25.218 1.00 98.44 90 ASN A CA 1
ATOM 738 C C . ASN A 1 90 ? -16.682 -2.086 26.206 1.00 98.44 90 ASN A C 1
ATOM 740 O O . ASN A 1 90 ? -17.547 -1.905 27.056 1.00 98.44 90 ASN A O 1
ATOM 744 N N . ALA A 1 91 ? -15.983 -3.224 26.158 1.00 98.25 91 ALA A N 1
ATOM 745 C CA . ALA A 1 91 ? -16.184 -4.302 27.126 1.00 98.25 91 ALA A CA 1
ATOM 746 C C . ALA A 1 91 ? -15.834 -3.863 28.560 1.00 98.25 91 ALA A C 1
ATOM 748 O O . ALA A 1 91 ? -16.611 -4.122 29.480 1.00 98.25 91 ALA A O 1
ATOM 749 N N . ALA A 1 92 ? -14.716 -3.154 28.744 1.00 98.00 92 ALA A N 1
ATOM 750 C CA . ALA A 1 92 ? -14.320 -2.615 30.045 1.00 98.00 92 ALA A CA 1
ATOM 751 C C . ALA A 1 92 ? -15.321 -1.566 30.565 1.00 98.00 92 ALA A C 1
ATOM 753 O O . ALA A 1 92 ? -15.731 -1.604 31.727 1.00 98.00 92 ALA A O 1
ATOM 754 N N . LEU A 1 93 ? -15.779 -0.662 29.695 1.00 98.44 93 LEU A N 1
ATOM 755 C CA . LEU A 1 93 ? -16.799 0.329 30.041 1.00 98.44 93 LEU A CA 1
ATOM 756 C C . LEU A 1 93 ? -18.139 -0.329 30.387 1.00 98.44 93 LEU A C 1
ATOM 758 O O . LEU A 1 93 ? -18.774 0.056 31.366 1.00 98.44 93 LEU A O 1
ATOM 762 N N . ALA A 1 94 ? -18.559 -1.346 29.633 1.00 98.31 94 ALA A N 1
ATOM 763 C CA . ALA A 1 94 ? -19.782 -2.091 29.912 1.00 98.31 94 ALA A CA 1
ATOM 764 C C . ALA A 1 94 ? -19.728 -2.779 31.285 1.00 98.31 94 ALA A C 1
ATOM 766 O O . ALA A 1 94 ? -20.711 -2.732 32.024 1.00 98.31 94 ALA A O 1
ATOM 767 N N . GLN A 1 95 ? -18.581 -3.358 31.658 1.00 98.25 95 GLN A N 1
ATOM 768 C CA . GLN A 1 95 ? -18.372 -3.918 32.998 1.00 98.25 95 GLN A CA 1
ATOM 769 C C . GLN A 1 95 ? -18.503 -2.846 34.085 1.00 98.25 95 GLN A C 1
ATOM 771 O O . GLN A 1 95 ? -19.289 -3.019 35.015 1.00 98.25 95 GLN A O 1
ATOM 776 N N . SER A 1 96 ? -17.840 -1.698 33.919 1.00 98.06 96 SER A N 1
ATOM 777 C CA . SER A 1 96 ? -17.947 -0.579 34.865 1.00 98.06 96 SER A CA 1
ATOM 778 C C . SER A 1 96 ? -19.386 -0.062 35.011 1.00 98.06 96 SER A C 1
ATOM 780 O O . SER A 1 96 ? -19.837 0.243 36.115 1.00 98.06 96 SER A O 1
ATOM 782 N N . VAL A 1 97 ? -20.155 -0.020 33.917 1.00 98.44 97 VAL A N 1
ATOM 783 C CA . VAL A 1 97 ? -21.580 0.346 33.955 1.00 98.44 97 VAL A CA 1
ATOM 784 C C . VAL A 1 97 ? -22.401 -0.673 34.746 1.00 98.44 97 VAL A C 1
ATOM 786 O O . VAL A 1 97 ? -23.269 -0.268 35.519 1.00 98.44 97 VAL A O 1
ATOM 789 N N . LEU A 1 98 ? -22.155 -1.975 34.579 1.00 98.31 98 LEU A N 1
ATOM 790 C CA . LEU A 1 98 ? -22.856 -3.017 35.339 1.00 98.31 98 LEU A CA 1
ATOM 791 C C . LEU A 1 98 ? -22.545 -2.929 36.838 1.00 98.31 98 LEU A C 1
ATOM 793 O O . LEU A 1 98 ? -23.465 -2.966 37.656 1.00 98.31 98 LEU A O 1
ATOM 797 N N . GLU A 1 99 ? -21.277 -2.741 37.198 1.00 97.94 99 GLU A N 1
ATOM 798 C CA . GLU A 1 99 ? -20.854 -2.518 38.586 1.00 97.94 99 GLU A CA 1
ATOM 799 C C . GLU A 1 99 ? -21.506 -1.259 39.173 1.00 97.94 99 GLU A C 1
ATOM 801 O O . GLU A 1 99 ? -22.048 -1.285 40.281 1.00 97.94 99 GLU A O 1
ATOM 806 N N . GLY A 1 100 ? -21.527 -0.168 38.402 1.00 98.00 100 GLY A N 1
ATOM 807 C CA . GLY A 1 100 ? -22.192 1.075 38.776 1.00 98.00 100 GLY A CA 1
ATOM 808 C C . GLY A 1 100 ? -23.691 0.890 39.015 1.00 98.00 100 GLY A C 1
ATOM 809 O O . GLY A 1 100 ? -24.210 1.362 40.027 1.00 98.00 100 GLY A O 1
ATOM 810 N N . ARG A 1 101 ? -24.386 0.156 38.137 1.00 97.94 101 ARG A N 1
ATOM 811 C CA . ARG A 1 101 ? -25.817 -0.166 38.293 1.00 97.94 101 ARG A CA 1
ATOM 812 C C . ARG A 1 101 ? -26.081 -0.984 39.552 1.00 97.94 101 ARG A C 1
ATOM 814 O O . ARG A 1 101 ? -26.947 -0.603 40.331 1.00 97.94 101 ARG A O 1
ATOM 821 N N . SER A 1 102 ? -25.293 -2.030 39.796 1.00 97.88 102 SER A N 1
ATOM 822 C CA . SER A 1 102 ? -25.395 -2.849 41.012 1.00 97.88 102 SER A CA 1
ATOM 823 C C . SER A 1 102 ? -25.202 -2.012 42.283 1.00 97.88 102 SER A C 1
ATOM 825 O O . SER A 1 102 ? -25.972 -2.108 43.243 1.00 97.88 102 SER A O 1
ATOM 827 N N . ARG A 1 103 ? -24.230 -1.090 42.270 1.00 97.94 103 ARG A N 1
ATOM 828 C CA . ARG A 1 103 ? -24.014 -0.158 43.381 1.00 97.94 103 ARG A CA 1
ATOM 829 C C . ARG A 1 103 ? -25.214 0.764 43.592 1.00 97.94 103 ARG A C 1
ATOM 831 O O . ARG A 1 103 ? -25.642 0.929 44.732 1.00 97.94 103 ARG A O 1
ATOM 838 N N . VAL A 1 104 ? -25.778 1.333 42.528 1.00 98.06 104 VAL A N 1
ATOM 839 C CA . VAL A 1 104 ? -26.985 2.172 42.618 1.00 98.06 104 VAL A CA 1
ATOM 840 C C . VAL A 1 104 ? -28.163 1.376 43.177 1.00 98.06 104 VAL A C 1
ATOM 842 O O . VAL A 1 104 ? -28.815 1.851 44.102 1.00 98.06 104 VAL A O 1
ATOM 845 N N . GLU A 1 105 ? -28.398 0.156 42.693 1.00 97.88 105 GLU A N 1
ATOM 846 C CA . GLU A 1 105 ? -29.456 -0.723 43.207 1.00 97.88 105 GLU A CA 1
ATOM 847 C C . GLU A 1 105 ? -29.291 -0.996 44.708 1.00 97.88 105 GLU A C 1
ATOM 849 O O . GLU A 1 105 ? -30.262 -0.906 45.461 1.00 97.88 105 GLU A O 1
ATOM 854 N N . SER A 1 106 ? -28.064 -1.258 45.171 1.00 97.19 106 SER A N 1
ATOM 855 C CA . SER A 1 106 ? -27.794 -1.462 46.600 1.00 97.19 106 SER A CA 1
ATOM 856 C C . SER A 1 106 ? -28.085 -0.213 47.444 1.00 97.19 106 SER A C 1
ATOM 858 O O . SER A 1 106 ? -28.698 -0.313 48.505 1.00 97.19 106 SER A O 1
ATOM 860 N N . LEU A 1 107 ? -27.716 0.977 46.955 1.00 97.75 107 LEU A N 1
ATOM 861 C CA . LEU A 1 107 ? -27.964 2.241 47.652 1.00 97.75 107 LEU A CA 1
ATOM 862 C C . LEU A 1 107 ? -29.456 2.571 47.712 1.00 97.75 107 LEU A C 1
ATOM 864 O O . LEU A 1 107 ? -29.938 3.057 48.734 1.00 97.75 107 LEU A O 1
ATOM 868 N N . VAL A 1 108 ? -30.190 2.284 46.635 1.00 97.56 108 VAL A N 1
ATOM 869 C CA . VAL A 1 108 ? -31.646 2.446 46.580 1.00 97.56 108 VAL A CA 1
ATOM 870 C C . VAL A 1 108 ? -32.323 1.562 47.627 1.00 97.56 108 VAL A C 1
ATOM 872 O O . VAL A 1 108 ? -33.159 2.068 48.372 1.00 97.56 108 VAL A O 1
ATOM 875 N N . ARG A 1 109 ? -31.910 0.293 47.760 1.00 97.00 109 ARG A N 1
ATOM 876 C CA . ARG A 1 109 ? -32.435 -0.610 48.801 1.00 97.00 109 ARG A CA 1
ATOM 877 C C . ARG A 1 109 ? -32.196 -0.068 50.207 1.00 97.00 109 ARG A C 1
ATOM 879 O O . ARG A 1 109 ? -33.141 0.033 50.980 1.00 97.00 109 ARG A O 1
ATOM 886 N N . VAL A 1 110 ? -30.967 0.357 50.511 1.00 97.50 110 VAL A N 1
ATOM 887 C CA . VAL A 1 110 ? -30.632 0.930 51.827 1.00 97.50 110 VAL A CA 1
ATOM 888 C C . VAL A 1 110 ? -31.466 2.181 52.112 1.00 97.50 110 VAL A C 1
ATOM 890 O O . VAL A 1 110 ? -31.982 2.341 53.216 1.00 97.50 110 VAL A O 1
ATOM 893 N N . ARG A 1 111 ? -31.639 3.070 51.125 1.00 97.44 111 ARG A N 1
ATOM 894 C CA . ARG A 1 111 ? -32.511 4.246 51.260 1.00 97.44 111 ARG A CA 1
ATOM 895 C C . ARG A 1 111 ? -33.948 3.836 51.585 1.00 97.44 111 ARG A C 1
ATOM 897 O O . ARG A 1 111 ? -34.553 4.445 52.465 1.00 97.44 111 ARG A O 1
ATOM 904 N N . ASP A 1 112 ? -34.491 2.848 50.881 1.00 97.12 112 ASP A N 1
ATOM 905 C CA . ASP A 1 112 ? -35.872 2.398 51.075 1.00 97.12 112 ASP A CA 1
ATOM 906 C C . ASP A 1 112 ? -36.088 1.775 52.452 1.00 97.12 112 ASP A C 1
ATOM 908 O O . ASP A 1 112 ? -37.045 2.136 53.134 1.00 97.12 112 ASP A O 1
ATOM 912 N N . GLU A 1 113 ? -35.159 0.940 52.914 1.00 96.56 113 GLU A N 1
ATOM 913 C CA . GLU A 1 113 ? -35.174 0.388 54.272 1.00 96.56 113 GLU A CA 1
ATOM 914 C C . GLU A 1 113 ? -35.149 1.495 55.335 1.00 96.56 113 GLU A C 1
ATOM 916 O O . GLU A 1 113 ? -35.913 1.459 56.301 1.00 96.56 113 GLU A O 1
ATOM 921 N N . GLN A 1 114 ? -34.303 2.514 55.155 1.00 96.38 114 GLN A N 1
ATOM 922 C CA . GLN A 1 114 ? -34.253 3.656 56.071 1.00 96.38 114 GLN A CA 1
ATOM 923 C C . GLN A 1 114 ? -35.564 4.448 56.050 1.00 96.38 114 GLN A C 1
ATOM 925 O O . GLN A 1 114 ? -36.093 4.771 57.112 1.00 96.38 114 GLN A O 1
ATOM 930 N N . CYS A 1 115 ? -36.126 4.727 54.870 1.00 96.31 115 CYS A N 1
ATOM 931 C CA . CYS A 1 115 ? -37.407 5.428 54.755 1.00 96.31 115 CYS A CA 1
ATOM 932 C C . CYS A 1 115 ? -38.538 4.656 55.444 1.00 96.31 115 CYS A C 1
ATOM 934 O O . CYS A 1 115 ? -39.313 5.260 56.181 1.00 96.31 115 CYS A O 1
ATOM 936 N N . GLN A 1 116 ? -38.599 3.333 55.269 1.00 95.81 116 GLN A N 1
ATOM 937 C CA . GLN A 1 116 ? -39.587 2.484 55.938 1.00 95.81 116 GLN A CA 1
ATOM 938 C C . GLN A 1 116 ? -39.428 2.508 57.461 1.00 95.81 116 GLN A C 1
ATOM 940 O O . GLN A 1 116 ? -40.418 2.656 58.174 1.00 95.81 116 GLN A O 1
ATOM 945 N N . ARG A 1 117 ? -38.193 2.436 57.977 1.00 95.25 117 ARG A N 1
ATOM 946 C CA . ARG A 1 117 ? -37.932 2.552 59.423 1.00 95.25 117 ARG A CA 1
ATOM 947 C C . ARG A 1 117 ? -38.415 3.889 59.981 1.00 95.25 117 ARG A C 1
ATOM 949 O O . ARG A 1 117 ? -39.069 3.918 61.018 1.00 95.25 117 ARG A O 1
ATOM 956 N N . TRP A 1 118 ? -38.130 4.989 59.285 1.00 94.19 118 TRP A N 1
ATOM 957 C CA . TRP A 1 118 ? -38.600 6.317 59.688 1.00 94.19 118 TRP A CA 1
ATOM 958 C C . TRP A 1 118 ? -40.126 6.437 59.643 1.00 94.19 118 TRP A C 1
ATOM 960 O O . TRP A 1 118 ? -40.714 7.009 60.562 1.00 94.19 118 TRP A O 1
ATOM 970 N N . GLN A 1 119 ? -40.776 5.876 58.621 1.00 94.56 119 GLN A N 1
ATOM 971 C CA . GLN A 1 119 ? -42.239 5.828 58.527 1.00 94.56 119 GLN A CA 1
ATOM 972 C C . GLN A 1 119 ? -42.848 5.062 59.705 1.00 94.56 119 GLN A C 1
ATOM 974 O O . GLN A 1 119 ? -43.713 5.607 60.383 1.00 94.56 119 GLN A O 1
ATOM 979 N N . GLN A 1 120 ? -42.325 3.875 60.026 1.00 93.75 120 GLN A N 1
ATOM 980 C CA . GLN A 1 120 ? -42.773 3.076 61.173 1.00 93.75 120 GLN A CA 1
ATOM 981 C C . GLN A 1 120 ? -42.609 3.821 62.503 1.00 93.75 120 GLN A C 1
ATOM 983 O O . GLN A 1 120 ? -43.538 3.859 63.306 1.00 93.75 120 GLN A O 1
ATOM 988 N N . CYS A 1 121 ? -41.458 4.462 62.739 1.00 91.88 121 CYS A N 1
ATOM 989 C CA . CYS A 1 121 ? -41.265 5.283 63.938 1.00 91.88 121 CYS A CA 1
ATOM 990 C C . CYS A 1 121 ? -42.281 6.430 64.010 1.00 91.88 121 CYS A C 1
ATOM 992 O O . CYS A 1 121 ? -42.827 6.702 65.075 1.00 91.88 121 CYS A O 1
ATOM 994 N N . THR A 1 122 ? -42.554 7.085 62.880 1.00 93.19 122 THR A N 1
ATOM 995 C CA . THR A 1 122 ? -43.524 8.186 62.815 1.00 93.19 122 THR A CA 1
ATOM 996 C C . THR A 1 122 ? -44.943 7.696 63.106 1.00 93.19 122 THR A C 1
ATOM 998 O O . THR A 1 122 ? -45.671 8.350 63.849 1.00 93.19 122 THR A O 1
ATOM 1001 N N . GLU A 1 123 ? -45.337 6.545 62.558 1.00 90.56 123 GLU A N 1
ATOM 1002 C CA . GLU A 1 123 ? -46.643 5.921 62.802 1.00 90.56 123 GLU A CA 1
ATOM 1003 C C . GLU A 1 123 ? -46.830 5.527 64.269 1.00 90.56 123 GLU A C 1
ATOM 1005 O O . GLU A 1 123 ? -47.861 5.861 64.849 1.00 90.56 123 GLU A O 1
ATOM 1010 N N . LEU A 1 124 ? -45.822 4.906 64.890 1.00 89.94 124 LEU A N 1
ATOM 1011 C CA . LEU A 1 124 ? -45.849 4.564 66.314 1.00 89.94 124 LEU A CA 1
ATOM 1012 C C . LEU A 1 124 ? -45.999 5.815 67.186 1.00 89.94 124 LEU A C 1
ATOM 1014 O O . LEU A 1 124 ? -46.883 5.863 68.035 1.00 89.94 124 LEU A O 1
ATOM 1018 N N . CYS A 1 125 ? -45.200 6.861 66.946 1.00 85.88 125 CYS A N 1
ATOM 1019 C CA . CYS A 1 125 ? -45.337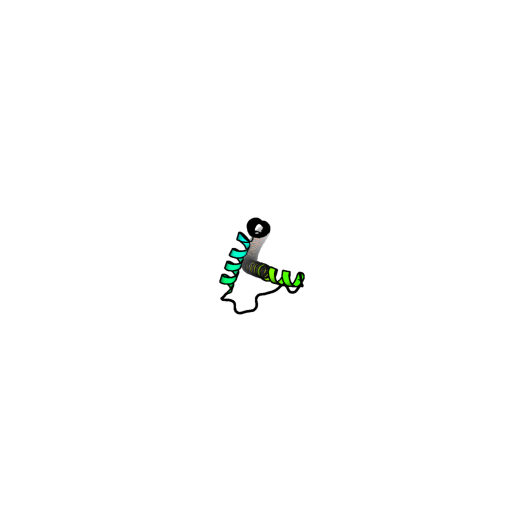 8.129 67.670 1.00 85.88 125 CYS A CA 1
ATOM 1020 C C . CYS A 1 125 ? -46.747 8.726 67.535 1.00 85.88 125 CYS A C 1
ATOM 1022 O O . CYS A 1 125 ? -47.276 9.285 68.493 1.00 85.88 125 CYS A O 1
ATOM 1024 N N . ARG A 1 126 ? -47.371 8.587 66.360 1.00 85.19 126 ARG A N 1
ATOM 1025 C CA . ARG A 1 126 ? -48.735 9.064 66.103 1.00 85.19 126 ARG A CA 1
ATOM 1026 C C . ARG A 1 126 ? -49.793 8.248 66.851 1.00 85.19 126 ARG A C 1
ATOM 1028 O O . ARG A 1 126 ? -50.791 8.821 67.267 1.00 85.19 126 ARG A O 1
ATOM 1035 N N . GLN A 1 127 ? -49.580 6.942 67.015 1.00 83.19 127 GLN A N 1
ATOM 1036 C CA . GLN A 1 127 ? -50.449 6.060 67.803 1.00 83.19 127 GLN A CA 1
ATOM 1037 C C . GLN A 1 127 ? -50.363 6.389 69.298 1.00 83.19 127 GLN A C 1
ATOM 1039 O O . GLN A 1 127 ? -51.394 6.623 69.917 1.00 83.19 127 GLN A O 1
ATOM 1044 N N . PHE A 1 128 ? -49.154 6.549 69.847 1.00 74.88 128 PHE A N 1
ATOM 1045 C CA . PHE A 1 128 ? -48.977 6.959 71.247 1.00 74.88 128 PHE A CA 1
ATOM 1046 C C . PHE A 1 128 ? -49.617 8.322 71.563 1.00 74.88 128 PHE A C 1
ATOM 1048 O O . PHE A 1 128 ? -50.154 8.506 72.647 1.00 74.88 128 PHE A O 1
ATOM 1055 N N . GLN A 1 129 ? -49.616 9.267 70.614 1.00 69.56 129 GLN A N 1
ATOM 1056 C CA . GLN A 1 129 ? -50.302 10.558 70.775 1.00 69.56 129 GLN A CA 1
ATOM 1057 C C . GLN A 1 129 ? -51.837 10.471 70.756 1.00 69.56 129 GLN A C 1
ATOM 1059 O O . GLN A 1 129 ? -52.492 11.396 71.227 1.00 69.56 129 GLN A O 1
ATOM 1064 N N . LEU A 1 130 ? -52.418 9.410 70.190 1.00 60.94 130 LEU A N 1
ATOM 1065 C CA . LEU A 1 130 ? -53.867 9.180 70.186 1.00 60.94 130 LEU A CA 1
ATOM 1066 C C . LEU A 1 130 ? -54.334 8.404 71.426 1.00 60.94 130 LEU A C 1
ATOM 1068 O O . LEU A 1 130 ? -55.492 8.539 71.794 1.00 60.94 130 LEU A O 1
ATOM 1072 N N . ASP A 1 131 ? -53.445 7.639 72.067 1.00 57.25 131 ASP A N 1
ATOM 1073 C CA . ASP A 1 131 ? -53.739 6.874 73.287 1.00 57.25 131 ASP A CA 1
ATOM 1074 C C . ASP A 1 131 ? -53.629 7.717 74.582 1.00 57.25 131 ASP A C 1
ATOM 1076 O O . ASP A 1 131 ? -54.124 7.305 75.631 1.00 57.25 131 ASP A O 1
ATOM 1080 N N . GLU A 1 132 ? -52.997 8.898 74.532 1.00 54.28 132 GLU A N 1
ATOM 1081 C CA . GLU A 1 132 ? -52.916 9.858 75.654 1.00 54.28 132 GLU A CA 1
ATOM 1082 C C . GLU A 1 132 ? -54.070 10.891 75.694 1.00 54.28 132 GLU A C 1
ATOM 1084 O O . GLU A 1 132 ? -54.109 11.733 76.599 1.00 54.28 132 GLU A O 1
ATOM 1089 N N . HIS A 1 133 ? -55.018 10.833 74.752 1.00 47.28 133 HIS A N 1
ATOM 1090 C CA . HIS A 1 133 ? -56.203 11.703 74.678 1.00 47.28 133 HIS A CA 1
ATOM 1091 C C . HIS A 1 133 ? -57.507 10.921 74.855 1.00 47.28 133 HIS A C 1
ATOM 1093 O O . HIS A 1 133 ? -58.413 11.472 75.523 1.00 47.28 133 HIS A O 1
#

Foldseek 3Di:
DVVVVVVVVVVVVVVVVVVVVVVVVCCVVVVVVPVVVVVVVVCVVCVVPPDDDDDDPVDPPVVVCVVCVVVVVVVVVVVVVVVVVVVVVVVVVVVVVVVVVVVVVVVVVVVVVVVVVVVVVVVVVVVVVVVVD